Protein AF-A0AAW1LBU2-F1 (afdb_monomer)

Mean predicted aligned error: 13.86 Å

Foldseek 3Di:
DPPPDVVVVVVVVVCVVVPPPPPPDDDPDDDPDDPVRVVCVLCVVVVHDPVVLVVQVVPPVSNVVSVVVSVVVVVVD

Radius of gyration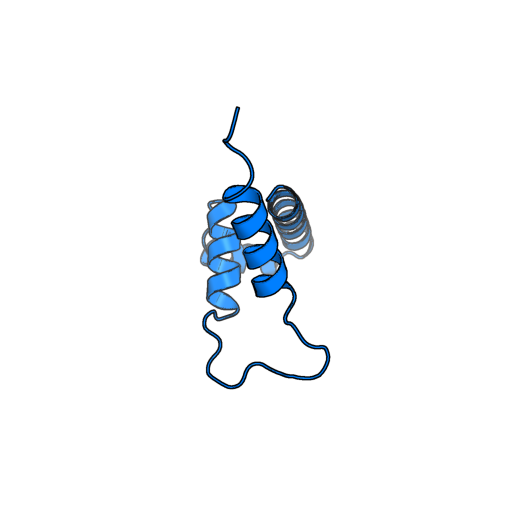: 18.05 Å; Cα contacts (8 Å, |Δi|>4): 17; chains: 1; bounding box: 40×33×50 Å

Structure (mmCIF, N/CA/C/O backbone):
data_AF-A0AAW1LBU2-F1
#
_entry.id   AF-A0AAW1LBU2-F1
#
loop_
_atom_site.group_PDB
_atom_site.id
_atom_site.type_symbol
_atom_site.label_atom_id
_atom_site.label_alt_id
_atom_site.label_comp_id
_atom_site.label_asym_id
_atom_site.label_entity_id
_atom_site.label_seq_id
_atom_site.pdbx_PDB_ins_code
_atom_site.Cartn_x
_atom_site.Cartn_y
_atom_site.Cartn_z
_atom_site.occupancy
_atom_site.B_iso_or_equiv
_atom_site.auth_seq_id
_atom_site.auth_comp_id
_atom_site.auth_asym_id
_atom_site.auth_atom_id
_atom_site.pdbx_PDB_model_num
ATOM 1 N N . MET A 1 1 ? -19.742 -13.080 -34.692 1.00 44.12 1 MET A N 1
ATOM 2 C CA . MET A 1 1 ? -19.420 -13.243 -33.259 1.00 44.12 1 MET A CA 1
ATOM 3 C C . MET A 1 1 ? -18.005 -13.789 -33.141 1.00 44.12 1 MET A C 1
ATOM 5 O O . MET A 1 1 ? -17.827 -14.987 -33.023 1.00 44.12 1 MET A O 1
ATOM 9 N N . GLU A 1 2 ? -16.994 -12.929 -33.260 1.00 49.66 2 GLU A N 1
ATOM 10 C CA . GLU A 1 2 ? -15.594 -13.378 -33.362 1.00 49.66 2 GLU A CA 1
ATOM 11 C C . GLU A 1 2 ? -14.662 -12.409 -32.624 1.00 49.66 2 GLU A C 1
ATOM 13 O O . GLU A 1 2 ? -13.692 -11.873 -33.149 1.00 49.66 2 GLU A O 1
ATOM 18 N N . LYS A 1 3 ? -15.026 -12.102 -31.378 1.00 43.00 3 LYS A N 1
ATOM 19 C CA . LYS A 1 3 ? -14.243 -11.248 -30.482 1.00 43.00 3 LYS A CA 1
ATOM 20 C C . LYS A 1 3 ? -13.986 -11.981 -29.167 1.00 43.00 3 LYS A C 1
ATOM 22 O O . LYS A 1 3 ? -14.469 -11.538 -28.142 1.00 43.00 3 LYS A O 1
ATOM 27 N N . SER A 1 4 ? -13.307 -13.132 -29.196 1.00 57.78 4 SER A N 1
ATOM 28 C CA . SER A 1 4 ? -12.708 -13.712 -27.976 1.00 57.78 4 SER A CA 1
ATOM 29 C C . SER A 1 4 ? -11.779 -14.895 -28.282 1.00 57.78 4 SER A C 1
ATOM 31 O O . SER A 1 4 ? -11.990 -16.012 -27.832 1.00 57.78 4 SER A O 1
ATOM 33 N N . ASN A 1 5 ? -10.758 -14.695 -29.117 1.00 55.66 5 ASN A N 1
ATOM 34 C CA . ASN A 1 5 ? -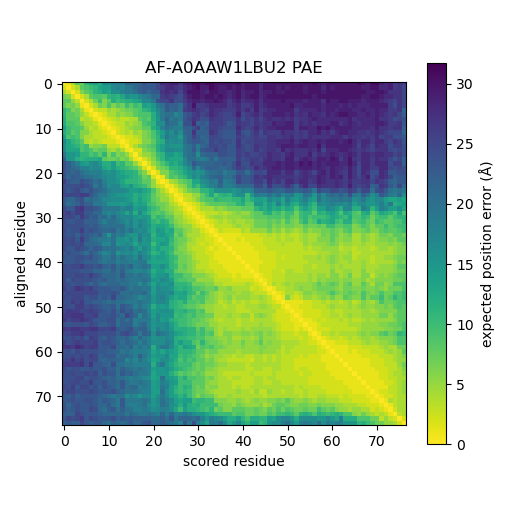9.686 -15.700 -29.263 1.00 55.66 5 ASN A CA 1
ATOM 35 C C . ASN A 1 5 ? -8.293 -15.062 -29.122 1.00 55.66 5 ASN A C 1
ATOM 37 O O . ASN A 1 5 ? -7.380 -15.624 -28.526 1.00 55.66 5 ASN A O 1
ATOM 41 N N . LYS A 1 6 ? -8.160 -13.797 -29.541 1.00 54.16 6 LYS A N 1
ATOM 42 C CA . LYS A 1 6 ? -6.953 -12.990 -29.309 1.00 54.16 6 LYS A CA 1
ATOM 43 C C . LYS A 1 6 ? -6.751 -12.643 -27.832 1.00 54.16 6 LYS A C 1
ATOM 45 O O . LYS A 1 6 ? -5.612 -12.592 -27.385 1.00 54.16 6 LYS A O 1
ATOM 50 N N . ASP A 1 7 ? -7.825 -12.430 -27.076 1.00 57.03 7 ASP A N 1
ATOM 51 C CA . ASP A 1 7 ? -7.726 -12.082 -25.653 1.00 57.03 7 ASP A CA 1
ATOM 52 C C . ASP A 1 7 ? -7.489 -13.319 -24.778 1.00 57.03 7 ASP A C 1
ATOM 54 O O . ASP A 1 7 ? -6.718 -13.248 -23.827 1.00 57.03 7 ASP A O 1
ATOM 58 N N . LEU A 1 8 ? -7.998 -14.483 -25.198 1.00 55.56 8 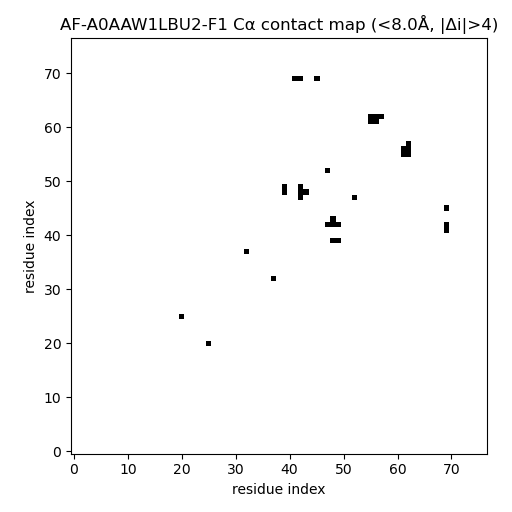LEU A N 1
ATOM 59 C CA . LEU A 1 8 ? -7.641 -15.795 -24.646 1.00 55.56 8 LEU A CA 1
ATOM 60 C C . LEU A 1 8 ? -6.159 -16.129 -24.879 1.00 55.56 8 LEU A C 1
ATOM 62 O O . LEU A 1 8 ? -5.469 -16.536 -23.949 1.00 55.56 8 LEU A O 1
ATOM 66 N N . ALA A 1 9 ? -5.623 -15.868 -26.077 1.00 60.97 9 ALA A N 1
ATOM 67 C CA . ALA A 1 9 ? -4.197 -16.044 -26.361 1.00 60.97 9 ALA A CA 1
ATOM 68 C C . ALA A 1 9 ? -3.303 -15.078 -25.559 1.00 60.97 9 ALA A C 1
ATOM 70 O O . ALA A 1 9 ? -2.225 -15.462 -25.106 1.00 60.97 9 ALA A O 1
ATOM 71 N N . LYS A 1 10 ? -3.750 -13.835 -25.339 1.00 60.34 10 LYS A N 1
ATOM 72 C CA . LYS A 1 10 ? -3.044 -12.863 -24.488 1.00 60.34 10 LYS A CA 1
ATOM 73 C C . LYS A 1 10 ? -3.091 -13.251 -23.013 1.00 60.34 10 LYS A C 1
ATOM 75 O O . LYS A 1 10 ? -2.065 -13.139 -22.354 1.00 60.34 10 LYS A O 1
ATOM 80 N N . LEU A 1 11 ? -4.230 -13.732 -22.512 1.00 57.44 11 LEU A N 1
ATOM 81 C CA . LEU A 1 11 ? -4.371 -14.233 -21.141 1.00 57.44 11 LEU A CA 1
ATOM 82 C C . LEU A 1 11 ? -3.516 -15.483 -20.922 1.00 57.44 11 LEU A C 1
ATOM 84 O O . LEU A 1 11 ? -2.790 -15.549 -19.935 1.00 57.44 11 LEU A O 1
ATOM 88 N N . GLN A 1 12 ? -3.493 -16.415 -21.879 1.00 59.78 12 GLN A N 1
ATOM 89 C CA . GLN A 1 12 ? -2.623 -17.591 -21.831 1.00 59.78 12 GLN A CA 1
ATOM 90 C C . GLN A 1 12 ? -1.140 -17.198 -21.884 1.00 59.78 12 GLN A C 1
ATOM 92 O O . GLN A 1 12 ? -0.327 -17.746 -21.146 1.00 59.78 12 GLN A O 1
ATOM 97 N N . ALA A 1 13 ? -0.771 -16.214 -22.709 1.00 60.31 13 ALA A N 1
ATOM 98 C CA . ALA A 1 13 ? 0.589 -15.687 -22.760 1.00 60.31 13 ALA A CA 1
ATOM 99 C C . ALA A 1 13 ? 0.970 -14.930 -21.479 1.00 60.31 13 ALA A C 1
ATOM 101 O O . ALA A 1 13 ? 2.112 -15.027 -21.044 1.00 60.31 13 ALA A O 1
ATOM 102 N N . PHE A 1 14 ? 0.039 -14.208 -20.851 1.00 58.53 14 PHE A N 1
ATOM 103 C CA . PHE A 1 14 ? 0.257 -13.516 -19.580 1.00 58.53 14 PHE A CA 1
ATOM 104 C C . PHE A 1 14 ? 0.414 -14.517 -18.431 1.00 58.53 14 PHE A C 1
ATOM 106 O O . PHE A 1 14 ? 1.364 -14.415 -17.659 1.00 58.53 14 PHE A O 1
ATOM 113 N N . HIS A 1 15 ? -0.424 -15.555 -18.398 1.00 56.47 15 HIS A N 1
ATOM 114 C CA . HIS A 1 15 ? -0.324 -16.667 -17.459 1.00 56.47 15 HIS A CA 1
ATOM 115 C C . HIS A 1 15 ? 0.991 -17.436 -17.645 1.00 56.47 15 HIS A C 1
ATOM 117 O O . HIS A 1 15 ? 1.734 -17.597 -16.686 1.00 56.47 15 HIS A O 1
ATOM 123 N N . ASN A 1 16 ? 1.375 -17.780 -18.879 1.00 55.09 16 ASN A N 1
ATOM 124 C CA . ASN A 1 16 ? 2.654 -18.432 -19.193 1.00 55.09 16 ASN A CA 1
ATOM 125 C C . ASN A 1 16 ? 3.877 -17.524 -18.957 1.00 55.09 16 ASN A C 1
ATOM 127 O O . ASN A 1 16 ? 4.973 -18.014 -18.702 1.00 55.09 16 ASN A O 1
ATOM 131 N N . LYS A 1 17 ? 3.722 -16.197 -19.015 1.00 56.06 17 LYS A N 1
ATOM 132 C CA . LYS A 1 17 ? 4.788 -15.224 -18.718 1.00 56.06 17 LYS A CA 1
ATOM 133 C C . LYS A 1 17 ? 4.951 -14.980 -17.215 1.00 56.06 17 LYS A C 1
ATOM 135 O O . LYS A 1 17 ? 6.070 -14.724 -16.770 1.00 56.06 17 LYS A O 1
ATOM 140 N N . CYS A 1 18 ? 3.870 -15.091 -16.445 1.00 47.53 18 CYS A N 1
ATOM 141 C CA . CYS A 1 18 ? 3.877 -14.996 -14.985 1.00 47.53 18 CYS A CA 1
ATOM 142 C C . CYS A 1 18 ? 4.199 -16.336 -14.297 1.00 47.53 18 CYS A C 1
ATOM 144 O O . CYS A 1 18 ? 4.834 -16.324 -13.246 1.00 47.53 18 CYS A O 1
ATOM 146 N N . LEU A 1 19 ? 3.863 -17.483 -14.903 1.00 48.22 19 LEU A N 1
ATOM 147 C CA . LEU A 1 19 ? 4.087 -18.818 -14.328 1.00 48.22 19 LEU A CA 1
ATOM 148 C C . LEU A 1 19 ? 5.489 -19.400 -14.527 1.00 48.22 19 LEU A C 1
ATOM 150 O O . LEU A 1 19 ? 5.808 -20.414 -13.914 1.00 48.22 19 LEU A O 1
ATOM 154 N N . ILE A 1 20 ? 6.378 -18.783 -15.309 1.00 51.09 20 ILE A N 1
ATOM 155 C CA . ILE A 1 20 ? 7.778 -19.241 -15.376 1.00 51.09 20 ILE A CA 1
ATOM 156 C C . ILE A 1 20 ? 8.583 -18.565 -14.252 1.00 51.09 20 ILE A C 1
ATOM 158 O O . ILE A 1 20 ? 9.536 -17.811 -14.467 1.00 51.09 20 ILE A O 1
ATOM 162 N N . ILE A 1 21 ? 8.184 -18.855 -13.015 1.00 55.41 21 ILE A N 1
ATOM 163 C CA . ILE A 1 21 ? 9.131 -19.119 -11.934 1.00 55.41 21 ILE A CA 1
ATOM 164 C C . ILE A 1 21 ? 9.276 -20.638 -11.938 1.00 55.41 21 ILE A C 1
ATOM 166 O O . ILE A 1 21 ? 8.473 -21.350 -11.347 1.00 55.41 21 ILE A O 1
ATOM 170 N N . ILE A 1 22 ? 10.275 -21.154 -12.654 1.00 55.44 22 ILE A N 1
ATOM 171 C CA . ILE A 1 22 ? 10.635 -22.569 -12.529 1.00 55.44 22 ILE A CA 1
ATOM 172 C C . ILE A 1 22 ? 11.177 -22.726 -11.105 1.00 55.44 22 ILE A C 1
ATOM 174 O O . ILE A 1 22 ? 12.174 -22.059 -10.794 1.00 55.44 22 ILE A O 1
ATOM 178 N N . PRO A 1 23 ? 10.565 -23.545 -10.232 1.00 55.66 23 PRO A N 1
ATOM 179 C CA . PRO A 1 23 ? 11.088 -23.751 -8.889 1.00 55.66 23 PRO A CA 1
ATOM 180 C C . PRO A 1 23 ? 12.533 -24.259 -9.006 1.00 55.66 23 PRO A C 1
ATOM 182 O O . PRO A 1 23 ? 12.783 -25.339 -9.530 1.00 55.66 23 PRO A O 1
ATOM 185 N N . GLY A 1 24 ? 13.499 -23.420 -8.611 1.00 60.22 24 GLY A N 1
ATOM 186 C CA . GLY A 1 24 ? 14.936 -23.725 -8.660 1.00 60.22 24 GLY A CA 1
ATOM 187 C C . GLY A 1 24 ? 15.796 -22.889 -9.621 1.00 60.22 24 GLY A C 1
ATOM 188 O O . GLY A 1 24 ? 17.012 -22.868 -9.449 1.00 60.22 24 GLY A O 1
ATOM 189 N N . LYS A 1 25 ? 15.230 -22.137 -10.580 1.00 63.44 25 LYS A N 1
ATOM 190 C CA . LYS A 1 25 ? 16.014 -21.208 -11.426 1.00 63.44 25 LYS A CA 1
ATOM 191 C C . LYS A 1 25 ? 15.772 -19.758 -11.013 1.00 63.44 25 LYS A C 1
ATOM 193 O O . LYS A 1 25 ? 14.706 -19.197 -11.253 1.00 63.44 25 LYS A O 1
ATOM 198 N N . ARG A 1 26 ? 16.783 -19.122 -10.412 1.00 65.19 26 ARG A N 1
ATOM 199 C CA . ARG A 1 26 ? 16.765 -17.672 -10.158 1.00 65.19 26 ARG A CA 1
ATOM 200 C C . ARG A 1 26 ? 16.999 -16.930 -11.476 1.00 65.19 26 ARG A C 1
ATOM 202 O O . ARG A 1 26 ? 17.906 -17.295 -12.220 1.00 65.19 26 ARG A O 1
ATOM 209 N N . LYS A 1 27 ? 16.207 -15.889 -11.764 1.00 68.38 27 LYS A N 1
ATOM 210 C CA . LYS A 1 27 ? 16.461 -15.002 -12.912 1.00 68.38 27 LYS A CA 1
ATOM 211 C C . LYS A 1 27 ? 17.842 -14.370 -12.738 1.00 68.38 27 LYS A C 1
ATOM 213 O O . LYS A 1 27 ? 18.085 -13.686 -11.748 1.00 68.38 27 LYS A O 1
ATOM 218 N N . THR A 1 28 ? 18.748 -14.639 -13.670 1.00 72.88 28 THR A N 1
ATOM 219 C CA . THR A 1 28 ? 20.105 -14.092 -13.651 1.00 72.88 28 THR A CA 1
ATOM 220 C C . THR A 1 28 ? 20.065 -12.647 -14.143 1.00 72.88 28 THR A C 1
ATOM 222 O O . THR A 1 28 ? 19.463 -12.363 -15.176 1.00 72.88 28 THR A O 1
ATOM 225 N N . GLY A 1 29 ? 20.683 -11.731 -13.398 1.00 79.44 29 GLY A N 1
ATOM 226 C CA . GLY A 1 29 ? 20.732 -10.309 -13.738 1.00 79.44 29 GLY A CA 1
ATOM 227 C C . GLY A 1 29 ? 20.178 -9.406 -12.639 1.00 79.44 29 GLY A C 1
ATOM 228 O O . GLY A 1 29 ? 19.715 -9.860 -11.592 1.00 79.44 29 GLY A O 1
ATOM 229 N N . ARG A 1 30 ? 20.258 -8.094 -12.868 1.00 82.50 30 ARG A N 1
ATOM 230 C CA . ARG A 1 30 ? 19.799 -7.100 -11.897 1.00 82.50 30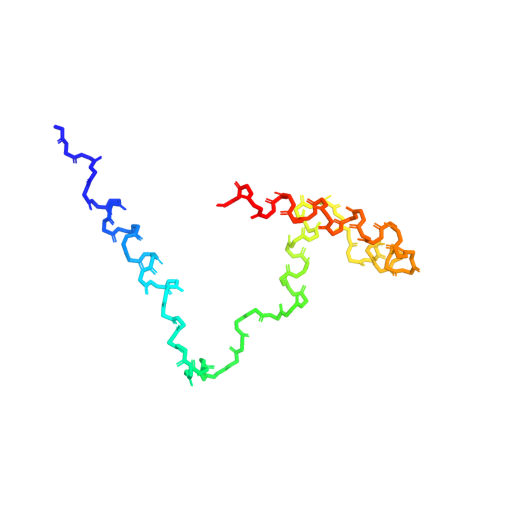 AR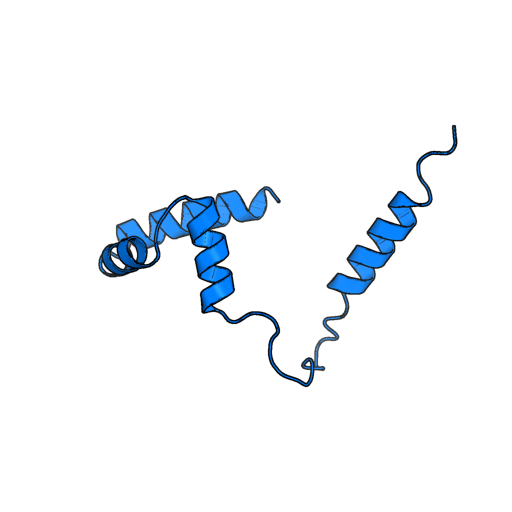G A CA 1
ATOM 231 C C . ARG A 1 30 ? 18.269 -7.146 -11.781 1.00 82.50 30 ARG A C 1
ATOM 233 O O . ARG A 1 30 ? 17.593 -7.065 -12.809 1.00 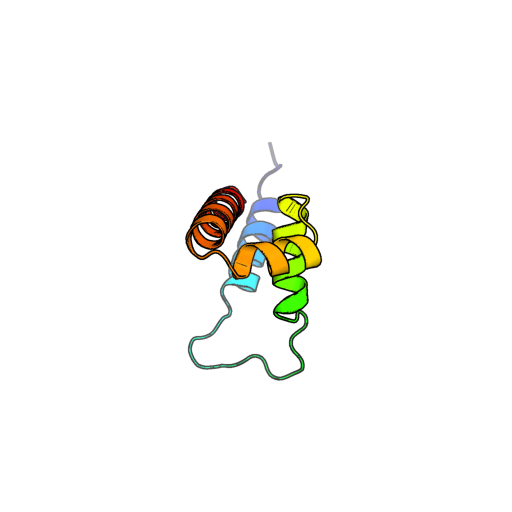82.50 30 ARG A O 1
ATOM 240 N N . PRO A 1 31 ? 17.711 -7.216 -10.560 1.00 77.56 31 PRO A N 1
ATOM 241 C CA . PRO A 1 31 ? 16.278 -7.068 -10.354 1.00 77.56 31 PRO A CA 1
ATOM 242 C C . PRO A 1 31 ? 15.775 -5.777 -11.006 1.00 77.56 31 PRO A C 1
ATOM 244 O O . PRO A 1 31 ? 16.306 -4.696 -10.746 1.00 77.56 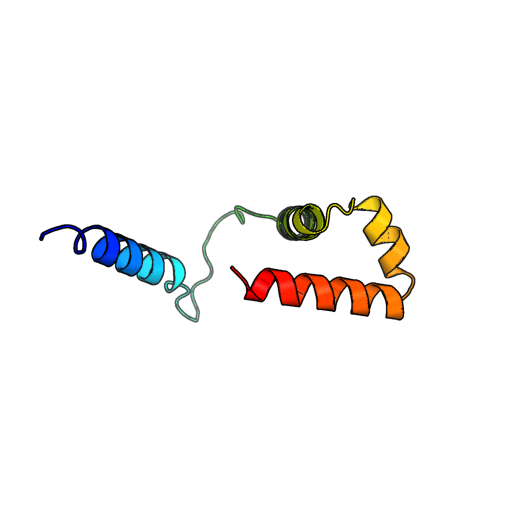31 PRO A O 1
ATOM 247 N N . ARG A 1 32 ? 14.757 -5.896 -11.868 1.00 77.88 32 ARG A N 1
ATOM 248 C CA . ARG A 1 32 ? 14.133 -4.746 -12.544 1.00 77.88 32 ARG A CA 1
ATOM 249 C C . ARG A 1 32 ? 13.555 -3.758 -11.531 1.00 77.88 32 ARG A C 1
ATOM 251 O O . ARG A 1 32 ? 13.696 -2.545 -11.684 1.00 77.88 32 ARG A O 1
ATOM 258 N N . ASN A 1 33 ? 12.949 -4.306 -10.483 1.00 80.50 33 ASN A N 1
ATOM 259 C CA . ASN A 1 33 ? 12.364 -3.554 -9.391 1.00 80.50 33 ASN A CA 1
ATOM 260 C C . ASN A 1 33 ? 13.163 -3.828 -8.120 1.00 80.50 33 ASN A C 1
ATOM 262 O O . ASN A 1 33 ? 13.595 -4.952 -7.862 1.00 80.50 33 ASN A O 1
ATOM 266 N N . THR A 1 34 ? 13.367 -2.778 -7.337 1.00 83.88 34 THR A N 1
ATOM 267 C CA . THR A 1 34 ? 13.879 -2.890 -5.978 1.00 83.88 34 THR A CA 1
ATOM 268 C C . THR A 1 34 ? 12.701 -2.993 -5.018 1.00 83.88 34 THR A C 1
ATOM 270 O O . THR A 1 34 ? 11.601 -2.524 -5.316 1.00 83.88 34 THR A O 1
ATOM 273 N N . TRP A 1 35 ? 12.939 -3.576 -3.844 1.00 81.44 35 TRP A N 1
ATOM 274 C CA . TRP A 1 35 ? 11.941 -3.638 -2.776 1.00 81.44 35 TRP A CA 1
ATOM 275 C C . TRP A 1 35 ? 11.377 -2.249 -2.442 1.00 81.44 35 TRP A C 1
ATOM 277 O O . TRP A 1 35 ? 10.167 -2.091 -2.371 1.00 81.44 35 TRP A O 1
ATOM 287 N N . ARG A 1 36 ? 12.239 -1.219 -2.399 1.00 84.62 36 ARG A N 1
ATOM 288 C CA . ARG A 1 36 ? 11.824 0.180 -2.212 1.00 84.62 36 ARG A CA 1
ATOM 289 C C . ARG A 1 36 ? 10.768 0.627 -3.227 1.00 84.62 36 ARG A C 1
ATOM 29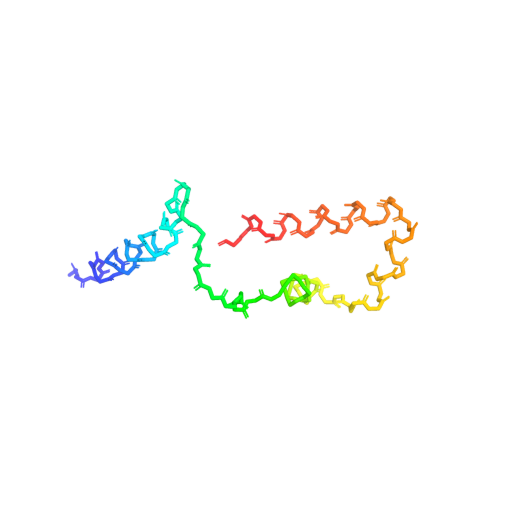1 O O . ARG A 1 36 ? 9.745 1.128 -2.801 1.00 84.62 36 ARG A O 1
ATOM 298 N N . ARG A 1 37 ? 10.985 0.406 -4.530 1.00 86.31 37 ARG A N 1
ATOM 299 C CA . ARG A 1 37 ? 10.011 0.796 -5.569 1.00 86.31 37 ARG A CA 1
ATOM 300 C C . ARG A 1 37 ? 8.683 0.069 -5.413 1.00 86.31 37 ARG A C 1
ATOM 302 O O . ARG A 1 37 ? 7.641 0.668 -5.588 1.00 86.31 37 ARG A O 1
ATOM 309 N N . THR A 1 38 ? 8.745 -1.213 -5.058 1.00 86.44 38 THR A N 1
ATOM 310 C CA . THR A 1 38 ? 7.536 -2.023 -4.855 1.00 86.44 38 THR A CA 1
ATOM 311 C C . THR A 1 38 ? 6.717 -1.462 -3.695 1.00 86.44 38 THR A C 1
ATOM 313 O O . THR A 1 38 ? 5.522 -1.255 -3.838 1.00 86.44 38 THR A O 1
ATOM 316 N N . ILE A 1 39 ? 7.378 -1.111 -2.589 1.00 84.75 39 ILE A N 1
ATOM 317 C CA . ILE A 1 39 ? 6.705 -0.484 -1.450 1.00 84.75 39 ILE A CA 1
ATOM 318 C C . ILE A 1 39 ? 6.223 0.928 -1.786 1.00 84.75 39 ILE A C 1
ATOM 320 O O . ILE A 1 39 ? 5.125 1.292 -1.405 1.00 84.75 39 ILE A O 1
ATOM 324 N N . GLU A 1 40 ? 7.013 1.751 -2.473 1.00 86.88 40 GLU A N 1
ATOM 325 C CA . GLU A 1 40 ? 6.590 3.103 -2.870 1.00 86.88 40 GLU A CA 1
ATOM 326 C C . GLU A 1 40 ? 5.349 3.066 -3.772 1.00 86.88 40 GLU A C 1
ATOM 328 O O . GLU A 1 40 ? 4.442 3.871 -3.576 1.00 86.88 40 GLU A O 1
ATOM 333 N N . ASP A 1 41 ? 5.274 2.102 -4.694 1.00 85.75 41 ASP A N 1
ATOM 334 C CA . ASP A 1 41 ? 4.092 1.871 -5.527 1.00 85.75 41 ASP A CA 1
ATOM 335 C C . ASP A 1 41 ? 2.884 1.445 -4.669 1.00 85.75 41 ASP A C 1
ATOM 337 O O . ASP A 1 41 ? 1.794 1.994 -4.828 1.00 85.75 41 ASP A O 1
ATOM 341 N N . GLU A 1 42 ? 3.069 0.514 -3.726 1.00 85.75 42 GLU A N 1
ATOM 342 C CA . GLU A 1 42 ? 2.030 0.074 -2.777 1.00 85.75 42 GLU A CA 1
ATOM 343 C C . GLU A 1 42 ? 1.530 1.228 -1.888 1.00 85.75 42 GLU A C 1
ATOM 345 O O . GLU A 1 42 ? 0.328 1.428 -1.721 1.00 85.75 42 GLU A O 1
ATOM 350 N N . LEU A 1 43 ? 2.441 2.041 -1.356 1.00 86.06 43 LEU A N 1
ATOM 351 C CA . LEU A 1 43 ? 2.126 3.215 -0.541 1.00 86.06 43 LEU A CA 1
ATOM 352 C C . LEU A 1 43 ? 1.439 4.316 -1.352 1.00 86.06 43 LEU A C 1
ATOM 354 O O . LEU A 1 43 ? 0.544 4.990 -0.835 1.00 86.06 43 LEU A O 1
ATOM 358 N N . GLY A 1 44 ? 1.818 4.470 -2.623 1.00 85.00 44 GLY A N 1
ATOM 359 C CA . GLY A 1 44 ? 1.174 5.374 -3.569 1.00 85.00 44 GLY A CA 1
ATOM 360 C C . GLY A 1 44 ? -0.294 5.021 -3.810 1.00 85.00 44 GLY A C 1
ATOM 361 O O . GLY A 1 44 ? -1.116 5.926 -3.939 1.00 85.00 44 GLY A O 1
ATOM 362 N N . GLN A 1 45 ? -0.662 3.734 -3.771 1.00 82.31 45 GLN A N 1
ATOM 363 C CA . GLN A 1 45 ? -2.068 3.308 -3.861 1.00 82.31 45 GLN A CA 1
ATOM 364 C C . GLN A 1 45 ? -2.906 3.757 -2.655 1.00 82.31 45 GLN A C 1
ATOM 366 O O . GLN A 1 45 ? -4.108 3.978 -2.793 1.00 82.31 45 GLN A O 1
ATOM 371 N N . LEU A 1 46 ? -2.285 3.927 -1.485 1.00 80.56 46 LEU A N 1
ATOM 372 C CA . LEU A 1 46 ? -2.931 4.489 -0.294 1.00 80.56 46 LEU A CA 1
ATOM 373 C C . LEU A 1 46 ? -2.823 6.017 -0.201 1.00 80.56 46 LEU A C 1
ATOM 375 O O . LEU A 1 46 ? -3.345 6.600 0.748 1.00 80.56 46 LEU A O 1
ATOM 379 N N . GLY A 1 47 ? -2.146 6.669 -1.154 1.00 84.00 47 GLY A N 1
ATOM 380 C CA . GLY A 1 47 ? -1.866 8.105 -1.109 1.00 84.00 47 GLY A CA 1
ATOM 381 C C . GLY A 1 47 ? -0.915 8.513 0.022 1.00 84.00 47 GLY A C 1
ATOM 382 O O . GLY A 1 47 ? -0.857 9.689 0.366 1.00 84.00 47 GLY A O 1
ATOM 383 N N . THR A 1 48 ? -0.188 7.560 0.611 1.00 81.50 48 THR A N 1
ATOM 384 C CA . THR A 1 48 ? 0.720 7.806 1.741 1.00 81.50 48 THR A CA 1
ATOM 385 C C . THR A 1 48 ? 2.155 7.986 1.271 1.00 81.50 48 THR A C 1
ATOM 387 O O . THR A 1 48 ? 2.635 7.247 0.410 1.00 81.50 48 THR A O 1
ATOM 390 N N . MET A 1 49 ? 2.871 8.947 1.855 1.00 84.81 49 MET A N 1
ATOM 391 C CA . MET A 1 49 ? 4.281 9.165 1.534 1.00 84.81 49 MET A CA 1
ATOM 392 C C . MET A 1 49 ? 5.190 8.260 2.372 1.00 84.81 49 MET A C 1
ATOM 394 O O . MET A 1 49 ? 4.940 8.025 3.552 1.00 84.81 49 MET A O 1
ATOM 398 N N . TRP A 1 50 ? 6.336 7.858 1.811 1.00 82.81 50 TRP A N 1
ATOM 399 C CA . TRP A 1 50 ? 7.359 7.060 2.510 1.00 82.81 50 TRP A CA 1
ATOM 400 C C . TRP A 1 50 ? 7.753 7.624 3.890 1.00 82.81 50 TRP A C 1
ATOM 402 O O . TRP A 1 50 ? 7.995 6.874 4.838 1.00 82.81 50 TRP A O 1
ATOM 412 N N . ASN A 1 51 ? 7.803 8.953 4.026 1.00 85.31 51 ASN A N 1
ATOM 413 C CA . ASN A 1 51 ? 8.133 9.617 5.290 1.00 85.31 51 ASN A CA 1
ATOM 414 C C . ASN A 1 51 ? 7.059 9.418 6.369 1.00 85.31 51 ASN A C 1
ATOM 416 O O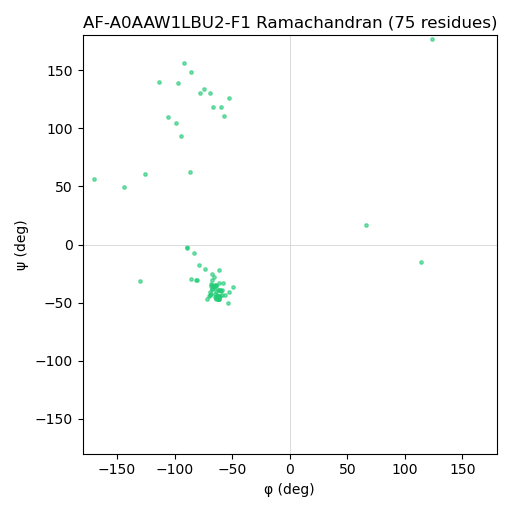 . ASN A 1 51 ? 7.397 9.231 7.538 1.00 85.31 51 ASN A O 1
ATOM 420 N N . GLU A 1 52 ? 5.785 9.427 5.988 1.00 84.25 52 GLU A N 1
ATOM 421 C CA . GLU A 1 52 ? 4.662 9.201 6.901 1.00 84.25 52 GLU A CA 1
ATOM 422 C C . GLU A 1 52 ? 4.639 7.740 7.341 1.00 84.25 52 GLU A C 1
ATOM 424 O O . GLU A 1 52 ? 4.569 7.448 8.534 1.00 84.25 52 GLU A O 1
ATOM 429 N N . THR A 1 53 ? 4.839 6.818 6.397 1.00 84.38 53 THR A N 1
ATOM 430 C CA . THR A 1 53 ? 4.991 5.387 6.677 1.00 84.38 53 THR A CA 1
ATOM 431 C C . THR A 1 53 ? 6.125 5.132 7.659 1.00 84.38 53 THR A C 1
ATOM 433 O O . THR A 1 53 ? 5.962 4.384 8.619 1.00 84.38 53 THR A O 1
ATOM 436 N N . ARG A 1 54 ? 7.270 5.798 7.484 1.00 86.44 54 ARG A N 1
ATOM 437 C CA . ARG A 1 54 ? 8.401 5.684 8.411 1.00 86.44 54 ARG A CA 1
ATOM 438 C C . ARG A 1 54 ? 8.018 6.099 9.833 1.00 86.44 54 ARG A C 1
ATOM 440 O O . ARG A 1 54 ? 8.437 5.443 10.782 1.00 86.44 54 ARG A O 1
ATOM 447 N N . SER A 1 55 ? 7.205 7.140 9.992 1.00 86.94 55 SER A N 1
ATOM 448 C CA . SER A 1 55 ? 6.683 7.534 11.305 1.00 86.94 55 SER A CA 1
ATOM 449 C C . SER A 1 55 ? 5.755 6.456 11.883 1.00 86.94 55 SER A C 1
ATOM 451 O O . SER A 1 55 ? 5.933 6.034 13.027 1.00 86.94 55 SER A O 1
ATOM 453 N N . VAL A 1 56 ? 4.848 5.923 11.056 1.00 86.38 56 VAL A N 1
ATOM 454 C CA . VAL A 1 56 ? 3.881 4.875 11.425 1.00 86.38 56 VAL A CA 1
ATOM 455 C C . VAL A 1 56 ? 4.556 3.558 11.814 1.00 86.38 56 VAL A C 1
ATOM 457 O O . VAL A 1 56 ? 4.091 2.902 12.738 1.00 86.38 56 VAL A O 1
ATOM 460 N N . THR A 1 57 ? 5.681 3.189 11.191 1.00 84.56 57 THR A N 1
ATOM 461 C CA . THR A 1 57 ? 6.391 1.927 11.498 1.00 84.56 57 THR A CA 1
ATOM 462 C C . THR A 1 57 ? 6.889 1.825 12.942 1.00 84.56 57 THR A C 1
ATOM 464 O O . THR A 1 57 ? 7.094 0.716 13.435 1.00 84.56 57 THR A O 1
ATOM 467 N N . SER A 1 58 ? 7.056 2.957 13.634 1.00 89.00 58 SER A N 1
ATOM 468 C CA . SER A 1 58 ? 7.417 2.975 15.059 1.00 89.00 58 SER A CA 1
ATOM 469 C C . SER A 1 58 ? 6.287 2.438 15.946 1.00 89.00 58 SER A C 1
ATOM 471 O O . SER A 1 58 ? 6.545 1.843 16.989 1.00 89.00 58 SER A O 1
ATOM 473 N N . ASP A 1 59 ? 5.034 2.624 15.525 1.00 92.25 59 ASP A N 1
ATOM 474 C CA . ASP A 1 59 ? 3.844 2.126 16.206 1.00 92.25 59 ASP A CA 1
ATOM 475 C C . ASP A 1 59 ? 3.378 0.832 15.530 1.00 92.25 59 ASP A C 1
ATOM 477 O O . ASP A 1 59 ? 2.781 0.835 14.452 1.00 92.25 59 ASP A O 1
ATOM 481 N N . ARG A 1 60 ? 3.633 -0.306 16.182 1.00 89.94 60 ARG A N 1
ATOM 482 C CA . ARG A 1 60 ? 3.275 -1.623 15.636 1.00 89.94 60 ARG A CA 1
ATOM 483 C C . ARG A 1 60 ? 1.788 -1.783 15.336 1.00 89.94 60 ARG A C 1
ATOM 485 O O . ARG A 1 60 ? 1.451 -2.522 14.413 1.00 89.94 60 ARG A O 1
ATOM 492 N N . THR A 1 61 ? 0.914 -1.154 16.116 1.00 90.81 61 THR A N 1
ATOM 493 C CA . THR A 1 61 ? -0.535 -1.308 15.947 1.00 90.81 61 THR A CA 1
ATOM 494 C C . THR A 1 61 ? -0.982 -0.582 14.689 1.00 90.81 61 THR A C 1
ATOM 496 O O . THR A 1 61 ? -1.658 -1.172 13.850 1.00 90.81 61 THR A O 1
ATOM 499 N N . LYS A 1 62 ? -0.523 0.663 14.516 1.00 88.25 62 LYS A N 1
ATOM 500 C CA . LYS A 1 62 ? -0.798 1.452 13.308 1.00 88.25 62 LYS A CA 1
ATOM 501 C C . LYS A 1 62 ? -0.140 0.852 12.072 1.00 88.25 62 LYS A C 1
ATOM 503 O O . LYS A 1 62 ? -0.739 0.851 11.004 1.00 88.25 62 LYS A O 1
ATOM 508 N N . TRP A 1 63 ? 1.063 0.297 12.217 1.00 89.75 63 TRP A N 1
ATOM 509 C CA . TRP A 1 63 ? 1.723 -0.418 11.131 1.00 89.75 63 TRP A CA 1
ATOM 510 C C . TRP A 1 63 ? 0.923 -1.639 10.678 1.00 89.75 63 TRP A C 1
ATOM 512 O O . TRP A 1 63 ? 0.735 -1.832 9.481 1.00 89.75 63 TRP A O 1
ATOM 522 N N . ARG A 1 64 ? 0.408 -2.445 11.614 1.00 90.69 64 ARG A N 1
ATOM 523 C CA . ARG A 1 64 ? -0.414 -3.613 11.275 1.00 90.69 64 ARG A CA 1
ATOM 524 C C . ARG A 1 64 ? -1.692 -3.215 10.537 1.00 90.69 64 ARG A C 1
ATOM 526 O O . ARG A 1 64 ? -1.976 -3.815 9.511 1.00 90.69 64 ARG A O 1
ATOM 533 N N . ASP A 1 65 ? -2.407 -2.207 11.032 1.00 89.94 65 ASP A N 1
ATOM 534 C CA . ASP A 1 65 ? -3.624 -1.687 10.389 1.00 89.94 65 ASP A CA 1
ATOM 535 C C . ASP A 1 65 ? -3.343 -1.181 8.964 1.00 89.94 65 ASP A C 1
ATOM 537 O O . ASP A 1 65 ? -4.044 -1.508 8.008 1.00 89.94 65 ASP A O 1
ATOM 541 N N . MET A 1 66 ? -2.236 -0.457 8.789 1.00 87.19 66 MET A N 1
ATOM 542 C CA . MET A 1 66 ? -1.796 0.012 7.478 1.00 87.19 66 MET A CA 1
ATOM 543 C C . MET A 1 66 ? -1.494 -1.147 6.515 1.00 87.19 66 MET A C 1
ATOM 545 O O . MET A 1 66 ? -1.904 -1.105 5.357 1.00 87.19 66 MET A O 1
ATOM 549 N N . VAL A 1 67 ? -0.800 -2.186 6.986 1.00 86.94 67 VAL A N 1
ATOM 550 C CA . VAL A 1 67 ? -0.481 -3.377 6.182 1.00 86.94 67 VAL A CA 1
ATOM 551 C C . VAL A 1 67 ? -1.736 -4.181 5.846 1.00 86.94 67 VAL A C 1
ATOM 553 O O . VAL A 1 67 ? -1.850 -4.677 4.731 1.00 86.94 67 VAL A O 1
ATOM 556 N N . GLU A 1 68 ? -2.692 -4.292 6.765 1.00 89.31 68 GLU A N 1
ATOM 557 C CA . GLU A 1 68 ? -3.966 -4.973 6.520 1.00 89.31 68 GLU A CA 1
ATOM 558 C C . GLU A 1 68 ? -4.744 -4.288 5.390 1.00 89.31 68 GLU A C 1
ATOM 560 O O . GLU A 1 68 ? -5.111 -4.940 4.412 1.00 89.31 68 GLU A O 1
ATOM 565 N N . ARG A 1 69 ? -4.841 -2.954 5.436 1.00 87.12 69 ARG A N 1
ATOM 566 C CA . ARG A 1 69 ? -5.437 -2.140 4.365 1.00 87.12 69 ARG A CA 1
ATOM 567 C C . ARG A 1 69 ? -4.698 -2.278 3.030 1.00 87.12 69 ARG A C 1
ATOM 569 O O . ARG A 1 69 ? -5.339 -2.325 1.981 1.00 87.12 69 ARG A O 1
ATOM 576 N N . LEU A 1 70 ? -3.362 -2.359 3.048 1.00 85.31 70 LEU A N 1
ATOM 577 C CA . LEU A 1 70 ? -2.564 -2.646 1.846 1.00 85.31 70 LEU A CA 1
ATOM 578 C C . LEU A 1 70 ? -2.889 -4.034 1.280 1.00 85.31 70 LEU A C 1
ATOM 580 O O . LEU A 1 70 ? -3.113 -4.180 0.081 1.00 85.31 70 LEU A O 1
ATOM 584 N N . CYS A 1 71 ? -2.948 -5.056 2.134 1.00 85.69 71 CYS A N 1
ATOM 585 C CA . CYS A 1 71 ? -3.245 -6.423 1.723 1.00 85.69 71 CYS A CA 1
ATOM 586 C C . CYS A 1 71 ? -4.661 -6.583 1.160 1.00 85.69 71 CYS A C 1
ATOM 588 O O . CYS A 1 71 ? -4.849 -7.387 0.250 1.00 85.69 71 CYS A O 1
ATOM 590 N N . GLU A 1 72 ? -5.650 -5.851 1.670 1.00 84.38 72 GLU A N 1
ATOM 591 C CA . GLU A 1 72 ? -6.998 -5.821 1.089 1.00 84.38 72 GLU A CA 1
ATOM 592 C C . GLU A 1 72 ? -6.984 -5.227 -0.322 1.00 84.38 72 GLU A C 1
ATOM 594 O O . GLU A 1 72 ? -7.511 -5.840 -1.248 1.00 84.38 72 GLU A O 1
ATOM 599 N N . LYS A 1 73 ? -6.297 -4.094 -0.517 1.00 77.06 73 LYS A N 1
ATOM 600 C CA . LYS A 1 73 ? -6.187 -3.437 -1.829 1.00 77.06 73 LYS A CA 1
ATOM 601 C C . LYS A 1 73 ? -5.456 -4.278 -2.873 1.00 77.06 73 LYS A C 1
ATOM 603 O O . LYS A 1 73 ? -5.847 -4.272 -4.036 1.00 77.06 73 LYS A O 1
ATOM 608 N N . LEU A 1 74 ? -4.438 -5.030 -2.461 1.00 72.31 74 LEU A N 1
ATOM 609 C CA . LEU A 1 74 ? -3.687 -5.916 -3.353 1.00 72.31 74 LEU A CA 1
ATOM 610 C C . LEU A 1 74 ? -4.459 -7.180 -3.762 1.00 72.31 74 LEU A C 1
ATOM 612 O O . LEU A 1 74 ? -4.119 -7.778 -4.776 1.00 72.31 74 LEU A O 1
ATOM 616 N N . LYS A 1 75 ? -5.479 -7.602 -3.002 1.00 72.56 75 LYS A N 1
ATOM 617 C CA . LYS A 1 75 ? -6.332 -8.755 -3.356 1.00 72.56 75 LYS A CA 1
ATOM 618 C C . LYS A 1 75 ? -7.392 -8.426 -4.410 1.00 72.56 75 LYS A C 1
ATOM 620 O O . LYS A 1 75 ? -7.969 -9.343 -4.983 1.00 72.56 75 LYS A O 1
ATOM 625 N N . GLU A 1 76 ? -7.676 -7.144 -4.618 1.00 57.81 76 GLU A N 1
ATOM 626 C CA . GLU A 1 76 ? -8.725 -6.653 -5.519 1.00 57.81 76 GLU A CA 1
ATOM 627 C C . GLU A 1 76 ? -8.235 -6.432 -6.968 1.00 57.81 76 GLU A C 1
ATOM 629 O O . GLU A 1 76 ? -9.044 -6.094 -7.832 1.00 57.81 76 GLU A O 1
ATOM 634 N N . GLN A 1 77 ? -6.936 -6.633 -7.242 1.00 51.94 77 GLN A N 1
ATOM 635 C CA . GLN A 1 77 ? -6.303 -6.537 -8.571 1.00 51.94 77 GLN A CA 1
ATOM 636 C C . GLN A 1 77 ? -5.985 -7.904 -9.181 1.00 51.94 77 GLN A C 1
ATOM 638 O O . GLN A 1 77 ? -6.082 -8.009 -10.426 1.00 51.94 77 GLN A O 1
#

Secondary structure (DSSP, 8-state):
---SSHHHHHHHHHHHHHS---TT-PPPS--SS-HHHHHHHHHHHTT--HHHHHHHTTSHHHHHHHHHHHHHHHHT-

Sequence (77 aa):
MEKSNKDLAKLQAFHNKCLIIIPGKRKTGRPRNTWRRTIEDELGQLGTMWNETRSVTSDRTKWRDMVERLCEKLKEQ

pLDDT: mean 73.67, std 14.66, range [43.0, 92.25]

Organism: Popillia japonica (NCBI:txid7064)

Solvent-accessible surface area (backbone atoms only — not comparable to full-atom values): 4876 Å² total; per-residue (Å²): 144,88,88,76,57,70,61,54,53,48,50,53,49,49,49,59,65,68,59,69,64,53,92,88,61,77,80,85,73,81,71,93,66,52,72,67,56,55,49,52,55,57,32,49,75,72,74,47,51,74,70,58,52,58,59,37,59,75,40,64,68,60,34,49,54,52,50,51,56,50,55,55,60,65,70,77,113